Protein AF-A0ABD0PA30-F1 (afdb_monomer_lite)

Sequence (113 aa):
MGGSISEELRRATDLSLRTTKQASCSIARSMAAMVAAERHLWLNLTGIKDMDKIFLLDAPVSSSGLFANSVNSVVTRIREAKRHAEAFDQFLPHRAQASGLSATQPRPSQVPL

Organism: Cirrhinus mrigala (NCBI:txid683832)

Radius of gyration: 34.43 Å; chains: 1; bounding box: 88×51×93 Å

Foldseek 3Di:
DDDPPVVVVVVVVVVVVVVVVVVVVVVVVVVVVVLLVVLVVVVVPDPADVVLSVQQSPADQDPVDSRPCSVVVSVVVVVVVVVVVVVVVVVDDPPPPPPDDPPPDDDDDDDDD

Secondary structure (DSSP, 8-state):
-PPPHHHHHHHHHHHHHHHHHHHHHHHHHHHHHHHHHHHHHHHHTS---HHHHHHHHHSPPBTTBTTTTHHHHHHHHHHHHHHHHHHHHHHS------S--------------

pLDDT: mean 84.71, std 17.33, range [43.25, 98.56]

Structure (mmCIF, N/CA/C/O backbone):
data_AF-A0ABD0PA30-F1
#
_entry.id   AF-A0ABD0PA30-F1
#
loop_
_atom_site.group_PDB
_atom_site.id
_atom_site.type_symbol
_atom_site.label_atom_id
_atom_site.label_alt_id
_atom_site.label_comp_id
_atom_site.label_asym_id
_atom_site.label_entity_id
_atom_site.label_seq_id
_atom_site.pdbx_PDB_ins_code
_atom_site.Cartn_x
_atom_site.Cartn_y
_atom_site.Cartn_z
_atom_site.occupancy
_atom_site.B_iso_or_equiv
_atom_site.auth_seq_id
_atom_site.auth_comp_id
_atom_site.auth_asym_id
_atom_site.auth_atom_id
_atom_site.pdbx_PDB_model_num
ATOM 1 N N . MET A 1 1 ? 33.728 5.918 -37.641 1.00 50.00 1 MET A N 1
ATOM 2 C CA . MET A 1 1 ? 33.921 4.670 -36.872 1.00 50.00 1 MET A CA 1
ATOM 3 C C . MET A 1 1 ? 32.534 4.065 -36.653 1.00 50.00 1 MET A C 1
ATOM 5 O O . MET A 1 1 ? 31.895 4.348 -35.652 1.00 50.00 1 MET A O 1
ATOM 9 N N . GLY A 1 2 ? 31.991 3.393 -37.675 1.00 64.25 2 GLY A N 1
ATOM 10 C CA . GLY A 1 2 ? 30.639 2.824 -37.639 1.00 64.25 2 GLY A CA 1
ATOM 11 C C . GLY A 1 2 ? 30.690 1.438 -37.012 1.00 64.25 2 GLY A C 1
ATOM 12 O O . GLY A 1 2 ? 31.426 0.585 -37.501 1.00 64.25 2 GLY A O 1
ATOM 13 N N . GLY A 1 3 ? 29.978 1.224 -35.905 1.00 74.00 3 GLY A N 1
ATOM 14 C CA . GLY A 1 3 ? 29.790 -0.128 -35.382 1.00 74.00 3 GLY A CA 1
ATOM 15 C C . GLY A 1 3 ? 28.973 -0.953 -36.376 1.00 74.00 3 GLY A C 1
ATOM 16 O O . GLY A 1 3 ? 28.097 -0.405 -37.038 1.00 74.00 3 GLY A O 1
ATOM 17 N N . SER A 1 4 ? 29.253 -2.253 -36.487 1.00 87.00 4 SER A N 1
ATOM 18 C CA . SER A 1 4 ? 28.454 -3.159 -37.318 1.00 87.00 4 SER A CA 1
ATOM 19 C C . SER A 1 4 ? 26.966 -3.025 -36.977 1.00 87.00 4 SER A C 1
ATOM 21 O O . SER A 1 4 ? 26.614 -2.872 -35.807 1.00 87.00 4 SER A O 1
ATOM 23 N N . ILE A 1 5 ? 26.091 -3.116 -37.981 1.00 92.44 5 ILE A N 1
ATOM 24 C CA . ILE A 1 5 ? 24.628 -2.957 -37.846 1.00 92.44 5 ILE A CA 1
ATOM 25 C C . ILE A 1 5 ? 24.053 -3.834 -36.712 1.00 92.44 5 ILE A C 1
ATOM 27 O O . ILE A 1 5 ? 23.147 -3.417 -35.995 1.00 92.44 5 ILE A O 1
ATOM 31 N N . SER A 1 6 ? 24.630 -5.017 -36.472 1.00 90.81 6 SER A N 1
ATOM 32 C CA . SER A 1 6 ? 24.275 -5.903 -35.352 1.00 90.81 6 SER A CA 1
ATOM 33 C C . SER A 1 6 ? 24.483 -5.271 -33.968 1.00 90.81 6 SER A C 1
ATOM 35 O O . SER A 1 6 ? 23.643 -5.420 -33.081 1.00 90.81 6 SER A O 1
ATOM 37 N N . GLU A 1 7 ? 25.583 -4.545 -33.776 1.00 95.56 7 GLU A N 1
ATOM 38 C CA . GLU A 1 7 ? 25.920 -3.889 -32.511 1.00 95.56 7 GLU A CA 1
ATOM 39 C C . GLU A 1 7 ? 25.015 -2.690 -32.238 1.00 95.56 7 GLU A C 1
ATOM 41 O O . GLU A 1 7 ? 24.641 -2.424 -31.096 1.00 95.56 7 GLU A O 1
ATOM 46 N N . GLU A 1 8 ? 24.635 -1.964 -33.286 1.00 94.50 8 GLU A N 1
ATOM 47 C CA . GLU A 1 8 ? 23.688 -0.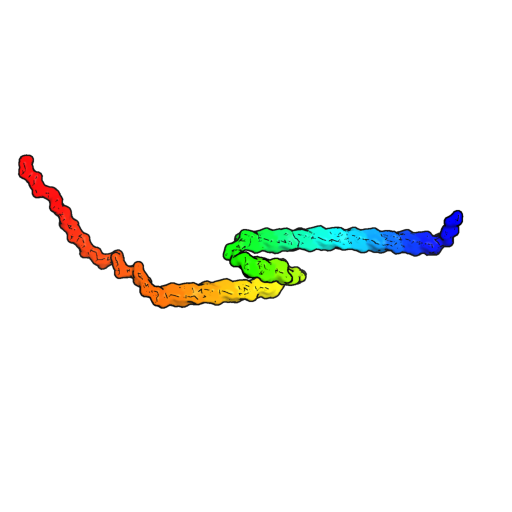860 -33.174 1.00 94.50 8 GLU A CA 1
ATOM 48 C C . GLU A 1 8 ? 22.282 -1.353 -32.817 1.00 94.50 8 GLU A C 1
ATOM 50 O O . GLU A 1 8 ? 21.676 -0.816 -31.889 1.00 94.50 8 GLU A O 1
ATOM 55 N N . LEU A 1 9 ? 21.813 -2.438 -33.443 1.00 96.44 9 LEU A N 1
ATOM 56 C CA . LEU A 1 9 ? 20.538 -3.077 -33.097 1.00 96.44 9 LEU A CA 1
ATOM 57 C C . LEU A 1 9 ? 20.509 -3.571 -31.645 1.00 96.44 9 LEU A C 1
ATOM 59 O O . LEU A 1 9 ? 19.528 -3.346 -30.926 1.00 96.44 9 LEU A O 1
ATOM 63 N N . ARG A 1 10 ? 21.593 -4.205 -31.181 1.00 96.31 10 ARG A N 1
ATOM 64 C CA . ARG A 1 10 ? 21.722 -4.646 -29.786 1.00 96.31 10 ARG A CA 1
ATOM 65 C C . ARG A 1 10 ? 21.671 -3.459 -28.821 1.00 96.31 10 ARG A C 1
ATOM 67 O O . ARG A 1 10 ? 20.951 -3.524 -27.825 1.00 96.31 10 ARG A O 1
ATOM 74 N N . ARG A 1 11 ? 22.394 -2.373 -29.121 1.00 96.81 11 ARG A N 1
ATOM 75 C CA . ARG A 1 11 ? 22.378 -1.142 -28.311 1.00 96.81 11 ARG A CA 1
ATOM 76 C C . ARG A 1 11 ? 20.994 -0.498 -28.269 1.00 96.81 11 ARG A C 1
ATOM 78 O O . ARG A 1 11 ? 20.528 -0.154 -27.186 1.00 96.81 11 ARG A O 1
ATOM 85 N N . ALA A 1 12 ? 20.328 -0.369 -29.415 1.00 96.81 12 ALA A N 1
ATOM 86 C CA . ALA A 1 12 ? 18.982 0.194 -29.497 1.00 96.81 12 ALA A CA 1
ATOM 87 C C . ALA A 1 12 ? 17.969 -0.637 -28.689 1.00 96.81 12 ALA A C 1
ATOM 89 O O . ALA A 1 12 ? 17.149 -0.080 -27.958 1.00 96.81 12 ALA A O 1
ATOM 90 N N . THR A 1 13 ? 18.071 -1.967 -28.755 1.00 97.69 13 THR A N 1
ATOM 91 C CA . THR A 1 13 ? 17.210 -2.882 -27.990 1.00 97.69 13 THR A CA 1
ATOM 92 C C . THR A 1 13 ? 17.453 -2.768 -26.485 1.00 97.69 13 THR A C 1
ATOM 94 O O . THR A 1 13 ? 16.495 -2.610 -25.731 1.00 97.69 13 THR A O 1
ATOM 97 N N . ASP A 1 14 ? 18.712 -2.792 -26.028 1.00 97.94 14 ASP A N 1
ATOM 98 C CA . ASP A 1 14 ? 19.048 -2.606 -24.604 1.00 97.94 14 ASP A CA 1
ATOM 99 C C . ASP A 1 14 ? 18.540 -1.252 -24.086 1.00 97.94 14 ASP A C 1
ATOM 101 O O . ASP A 1 14 ? 17.936 -1.180 -23.012 1.00 97.94 14 ASP A O 1
ATOM 105 N N . LEU A 1 15 ? 18.694 -0.187 -24.880 1.00 98.00 15 LEU A N 1
ATOM 106 C CA . LEU A 1 15 ? 18.171 1.133 -24.538 1.00 98.00 15 LEU A CA 1
ATOM 107 C C . LEU A 1 15 ? 16.639 1.128 -24.415 1.00 98.00 15 LEU A C 1
ATOM 109 O O . LEU A 1 15 ? 16.101 1.660 -23.439 1.00 98.00 15 LEU A O 1
ATOM 113 N N . SER A 1 16 ? 15.933 0.505 -25.362 1.00 98.38 16 SER A N 1
ATOM 114 C CA . SER A 1 16 ? 14.472 0.379 -25.322 1.00 98.38 16 SER A CA 1
ATOM 115 C C . SER A 1 16 ? 14.007 -0.408 -24.092 1.00 98.38 16 SER A C 1
ATOM 117 O O . SER A 1 16 ? 13.132 0.056 -23.359 1.00 98.38 16 SER A O 1
ATOM 119 N N . LEU A 1 17 ? 14.651 -1.538 -23.783 1.00 98.50 17 LEU A N 1
ATOM 120 C CA . LEU A 1 17 ? 14.328 -2.355 -22.610 1.00 98.50 17 LEU A CA 1
ATOM 121 C C . LEU A 1 17 ? 14.535 -1.589 -21.300 1.00 98.50 17 LEU A C 1
ATOM 123 O O . LEU A 1 17 ? 13.672 -1.624 -20.419 1.00 98.50 17 LEU A O 1
ATOM 127 N N . ARG A 1 18 ? 15.647 -0.857 -21.166 1.00 98.25 18 ARG A N 1
ATOM 128 C CA . ARG A 1 18 ? 15.910 -0.021 -19.981 1.00 98.25 18 ARG A CA 1
ATOM 129 C C . ARG A 1 18 ? 14.892 1.099 -19.837 1.00 98.25 18 ARG A C 1
ATOM 131 O O . ARG A 1 18 ? 14.429 1.357 -18.726 1.00 98.25 18 ARG A O 1
ATOM 138 N N . THR A 1 19 ? 14.530 1.732 -20.948 1.00 98.50 19 THR A N 1
ATOM 139 C CA . THR A 1 19 ? 13.535 2.809 -20.965 1.00 98.50 19 THR A CA 1
ATOM 140 C C . THR A 1 19 ? 12.172 2.280 -20.525 1.00 98.50 19 THR A C 1
ATOM 142 O O . THR A 1 19 ? 11.565 2.840 -19.612 1.00 98.50 19 THR A O 1
ATOM 145 N N . THR A 1 20 ? 11.736 1.145 -21.074 1.00 98.44 20 THR A N 1
ATOM 146 C CA . THR A 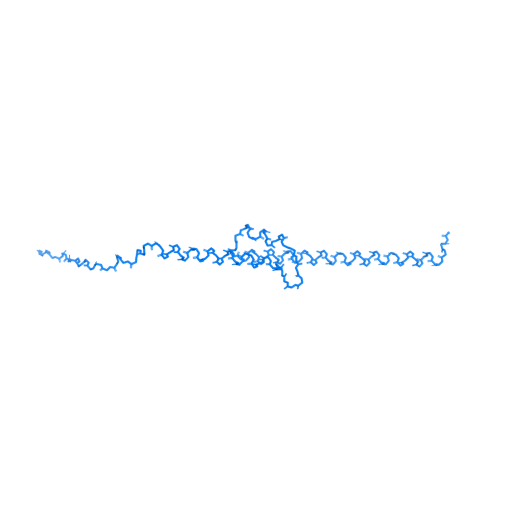1 20 ? 10.472 0.497 -20.694 1.00 98.44 20 THR A CA 1
ATOM 147 C C . THR A 1 20 ? 10.477 0.052 -19.235 1.00 98.44 20 THR A C 1
ATOM 149 O O . THR A 1 20 ? 9.512 0.313 -18.522 1.00 98.44 20 THR A O 1
ATOM 152 N N . LYS A 1 21 ? 11.573 -0.545 -18.746 1.00 98.50 21 LYS A N 1
ATOM 153 C CA . LYS A 1 21 ? 11.721 -0.902 -17.325 1.00 98.50 21 LYS A CA 1
ATOM 154 C C . LYS A 1 21 ? 11.591 0.326 -16.422 1.00 98.50 21 LYS A C 1
ATOM 156 O O . LYS A 1 21 ? 10.935 0.270 -15.385 1.00 98.50 21 LYS A O 1
ATOM 161 N N . GLN A 1 22 ? 12.213 1.442 -16.796 1.00 98.56 22 GLN A N 1
ATOM 162 C CA . GLN A 1 22 ? 12.130 2.663 -16.001 1.00 98.56 22 GLN A CA 1
ATOM 163 C C . GLN A 1 22 ? 10.708 3.240 -16.003 1.00 98.56 22 GLN A C 1
ATOM 165 O O . GLN A 1 22 ? 10.238 3.679 -14.952 1.00 98.56 22 GLN A O 1
ATOM 170 N N . ALA A 1 23 ? 10.008 3.183 -17.141 1.00 98.31 23 ALA A N 1
ATOM 171 C CA . ALA A 1 23 ? 8.606 3.578 -17.248 1.00 98.31 23 ALA A CA 1
ATOM 172 C C . ALA A 1 23 ? 7.680 2.667 -16.420 1.00 98.31 23 ALA A C 1
ATOM 174 O O . ALA A 1 23 ? 6.821 3.153 -15.690 1.00 98.31 23 ALA A O 1
ATOM 175 N N . SER A 1 24 ? 7.880 1.345 -16.442 1.00 98.44 24 SER A N 1
ATOM 176 C CA . SER A 1 24 ? 7.089 0.437 -15.603 1.00 98.44 24 SER A CA 1
ATOM 177 C C . SER A 1 24 ? 7.353 0.676 -14.115 1.00 98.44 24 SER A C 1
ATOM 179 O O . SER A 1 24 ? 6.426 0.677 -13.309 1.00 98.44 24 SER A O 1
ATOM 181 N N . CYS A 1 25 ? 8.609 0.931 -13.734 1.00 97.94 25 CYS A N 1
ATOM 182 C CA . CYS A 1 25 ? 8.956 1.257 -12.355 1.00 97.94 25 CYS A CA 1
ATOM 183 C C . CYS A 1 25 ? 8.385 2.610 -11.908 1.00 97.94 25 CYS A C 1
ATOM 185 O O . CYS A 1 25 ? 7.995 2.731 -10.748 1.00 97.94 25 CYS A O 1
ATOM 187 N N . SER A 1 26 ? 8.328 3.627 -12.776 1.00 98.31 26 SER A N 1
ATOM 188 C CA . SER A 1 26 ? 7.705 4.908 -12.418 1.00 98.31 26 SER A CA 1
ATOM 189 C C . SER A 1 26 ? 6.205 4.750 -12.188 1.00 98.31 26 SER A C 1
ATOM 191 O O . SER A 1 26 ? 5.716 5.206 -11.157 1.00 98.31 26 SER A O 1
ATOM 193 N N . ILE A 1 27 ? 5.511 4.016 -13.063 1.00 98.19 27 ILE A N 1
ATOM 194 C CA . ILE A 1 27 ? 4.088 3.689 -12.900 1.00 98.19 27 ILE A CA 1
ATOM 195 C C . ILE A 1 27 ? 3.859 2.924 -11.593 1.00 98.19 27 ILE A C 1
ATOM 197 O O . ILE A 1 27 ? 3.012 3.316 -10.792 1.00 98.19 27 ILE A O 1
ATOM 201 N N . ALA A 1 28 ? 4.653 1.882 -11.330 1.00 96.56 28 ALA A N 1
ATOM 202 C CA . ALA A 1 28 ? 4.534 1.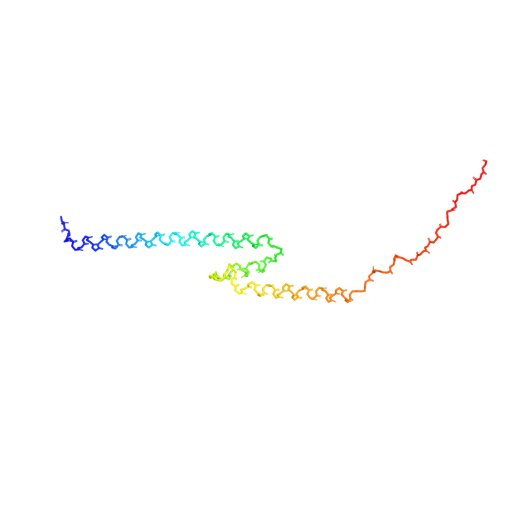093 -10.106 1.00 96.56 28 ALA A CA 1
ATOM 203 C C . ALA A 1 28 ? 4.737 1.944 -8.841 1.00 96.56 28 ALA A C 1
ATOM 205 O O . ALA A 1 28 ? 3.993 1.792 -7.874 1.00 96.56 28 ALA A O 1
ATOM 206 N N . ARG A 1 29 ? 5.695 2.884 -8.848 1.00 97.00 29 ARG A N 1
ATOM 207 C CA . ARG A 1 29 ? 5.895 3.827 -7.734 1.00 97.00 29 ARG A CA 1
ATOM 208 C C . ARG A 1 29 ? 4.700 4.762 -7.548 1.00 97.00 29 ARG A C 1
ATOM 210 O O . ARG A 1 29 ? 4.285 4.976 -6.413 1.00 97.00 29 ARG A O 1
ATOM 217 N N . SER A 1 30 ? 4.129 5.285 -8.632 1.00 98.12 30 SER A N 1
ATOM 218 C CA . SER A 1 30 ? 2.925 6.125 -8.567 1.00 98.12 30 SER A CA 1
ATOM 219 C C . SER A 1 30 ? 1.725 5.361 -8.004 1.00 98.12 30 SER A C 1
ATOM 221 O O . SER A 1 30 ? 1.018 5.883 -7.144 1.00 98.12 30 SER A O 1
ATOM 223 N N . MET A 1 31 ? 1.526 4.109 -8.421 1.00 96.81 31 MET A N 1
ATOM 224 C CA . MET A 1 31 ? 0.473 3.248 -7.872 1.00 96.81 31 MET A CA 1
ATOM 225 C C . MET A 1 31 ? 0.704 2.949 -6.388 1.00 96.81 31 MET A C 1
ATOM 227 O O . MET A 1 31 ? -0.223 3.066 -5.592 1.00 96.81 31 MET A O 1
ATOM 231 N N . ALA A 1 32 ? 1.937 2.623 -5.994 1.00 93.56 32 ALA A N 1
ATOM 232 C CA . ALA A 1 32 ? 2.278 2.384 -4.593 1.00 93.56 32 ALA A CA 1
ATOM 233 C C . ALA A 1 32 ? 1.998 3.619 -3.716 1.00 93.56 32 ALA A C 1
ATOM 235 O O . ALA A 1 32 ? 1.434 3.484 -2.632 1.00 93.56 32 ALA A O 1
ATOM 236 N N . ALA A 1 33 ? 2.322 4.822 -4.204 1.00 95.62 33 ALA A N 1
ATOM 237 C CA . ALA A 1 33 ? 2.014 6.071 -3.509 1.00 95.62 33 ALA A CA 1
ATOM 238 C C . ALA A 1 33 ? 0.499 6.309 -3.375 1.00 95.62 33 ALA A C 1
ATOM 240 O O . ALA A 1 33 ? 0.036 6.715 -2.311 1.00 95.62 33 ALA A O 1
ATOM 241 N N . MET A 1 34 ? -0.279 6.013 -4.422 1.00 96.38 34 MET A N 1
ATOM 242 C CA . MET A 1 34 ? -1.742 6.113 -4.388 1.00 96.38 34 MET A CA 1
ATOM 243 C C . MET A 1 34 ? -2.354 5.151 -3.362 1.00 96.38 34 MET A C 1
ATOM 245 O O . MET A 1 34 ? -3.160 5.574 -2.538 1.00 96.38 34 MET A O 1
ATOM 249 N N . VAL A 1 35 ? -1.919 3.887 -3.353 1.00 94.50 35 VAL A N 1
ATOM 250 C CA . VAL A 1 35 ? -2.386 2.878 -2.387 1.00 94.50 35 VAL A CA 1
ATOM 251 C C . VAL A 1 35 ? -2.010 3.264 -0.955 1.00 94.50 35 VAL A C 1
ATOM 253 O O . VAL A 1 35 ? -2.812 3.091 -0.038 1.00 94.50 35 VAL A O 1
ATOM 256 N N . ALA A 1 36 ? -0.811 3.814 -0.742 1.00 93.81 36 ALA A N 1
ATOM 257 C CA . ALA A 1 36 ? -0.414 4.327 0.565 1.00 93.81 36 ALA A CA 1
ATOM 258 C C . ALA A 1 36 ? -1.338 5.471 1.015 1.00 93.81 36 ALA A C 1
ATOM 260 O O . ALA A 1 36 ? -1.872 5.423 2.123 1.00 93.81 36 ALA A O 1
ATOM 261 N N . ALA A 1 37 ? -1.587 6.459 0.148 1.00 95.69 37 ALA A N 1
ATOM 262 C CA . ALA A 1 37 ? -2.486 7.573 0.446 1.00 95.69 37 ALA A CA 1
ATOM 263 C C . ALA A 1 37 ? -3.914 7.098 0.763 1.00 95.69 37 ALA A C 1
ATOM 265 O O . ALA A 1 37 ? -4.512 7.558 1.736 1.00 95.69 37 ALA A O 1
ATOM 266 N N . GLU A 1 38 ? -4.435 6.137 -0.000 1.00 94.56 38 GLU A N 1
ATOM 267 C CA . GLU A 1 38 ? -5.745 5.532 0.244 1.00 94.56 38 GLU A CA 1
ATOM 268 C C . GLU A 1 38 ? -5.800 4.825 1.607 1.00 94.56 38 GLU A C 1
ATOM 270 O O . GLU A 1 38 ? -6.732 5.052 2.382 1.00 94.56 38 GLU A O 1
ATOM 275 N N . ARG A 1 39 ? -4.780 4.026 1.950 1.00 95.50 39 ARG A N 1
ATOM 276 C CA . ARG A 1 39 ? -4.680 3.362 3.263 1.00 95.50 39 ARG A CA 1
ATOM 277 C C . ARG A 1 39 ? -4.674 4.371 4.409 1.00 95.50 39 ARG A C 1
ATOM 279 O O . ARG A 1 39 ? -5.401 4.187 5.385 1.00 95.50 39 ARG A O 1
ATOM 286 N N . HIS A 1 40 ? -3.899 5.447 4.285 1.00 94.94 40 HIS A N 1
ATOM 287 C CA . HIS A 1 40 ? -3.877 6.519 5.280 1.00 94.94 40 HIS A CA 1
ATOM 288 C C . HIS A 1 40 ? -5.237 7.214 5.408 1.00 94.94 40 HIS A C 1
ATOM 290 O O . HIS A 1 40 ? -5.710 7.421 6.526 1.00 94.94 40 HIS A O 1
ATOM 296 N N . LEU A 1 41 ? -5.887 7.542 4.288 1.00 95.12 41 LEU A N 1
ATOM 297 C CA . LEU A 1 41 ? -7.193 8.199 4.288 1.00 95.12 41 LEU A CA 1
ATOM 298 C C . LEU A 1 41 ? -8.259 7.334 4.965 1.00 95.12 41 LEU A C 1
ATOM 300 O O . LEU A 1 41 ? -8.948 7.817 5.863 1.00 95.12 41 LEU A O 1
ATOM 304 N N . TRP A 1 42 ? -8.355 6.057 4.589 1.00 94.88 42 TRP A N 1
ATOM 305 C CA . TRP A 1 42 ? -9.296 5.121 5.204 1.00 94.88 42 TRP A CA 1
ATOM 306 C C . TRP A 1 42 ? -9.126 5.066 6.721 1.00 94.88 42 TRP A C 1
ATOM 308 O O . TRP A 1 42 ? -10.108 5.197 7.447 1.00 94.88 42 TRP A O 1
ATOM 318 N N . LEU A 1 43 ? -7.890 4.937 7.212 1.00 94.81 43 LEU A N 1
ATOM 319 C CA . LEU A 1 43 ? -7.618 4.872 8.649 1.00 94.81 43 LEU A CA 1
ATOM 320 C C . LEU A 1 43 ? -7.889 6.194 9.373 1.00 94.81 43 LEU A C 1
ATOM 322 O O . LEU A 1 43 ? -8.374 6.163 10.503 1.00 94.81 43 LEU A O 1
ATOM 326 N N . ASN A 1 44 ? -7.632 7.340 8.743 1.00 94.38 44 ASN A N 1
ATOM 327 C CA . ASN A 1 44 ? -7.920 8.654 9.327 1.00 94.38 44 ASN A CA 1
ATOM 328 C C . ASN A 1 44 ? -9.420 8.903 9.513 1.00 94.38 44 ASN A C 1
ATOM 330 O O . ASN A 1 44 ? -9.813 9.574 10.464 1.00 94.38 44 ASN A O 1
ATOM 334 N N . LEU A 1 45 ? -10.247 8.348 8.626 1.00 93.38 45 LEU A N 1
ATOM 335 C CA . LEU A 1 45 ? -11.706 8.420 8.727 1.00 93.38 45 LEU A CA 1
ATOM 336 C C . LEU A 1 45 ? -12.284 7.402 9.719 1.00 93.38 45 LEU A C 1
ATOM 338 O O . LEU A 1 45 ? -13.466 7.465 10.054 1.00 93.38 45 LEU A O 1
ATOM 342 N N . THR A 1 46 ? -11.466 6.470 10.211 1.00 89.75 46 THR A N 1
ATOM 343 C CA . THR A 1 46 ? -11.880 5.534 11.256 1.00 89.75 46 THR A CA 1
ATOM 344 C C . THR A 1 46 ? -11.597 6.090 12.652 1.00 89.75 46 THR A C 1
ATOM 346 O O . THR A 1 46 ? -10.572 6.721 12.898 1.00 89.75 46 THR A O 1
ATOM 349 N N . GLY A 1 47 ? -12.457 5.762 13.617 1.00 91.06 47 GLY A N 1
ATOM 350 C CA . GLY A 1 47 ? -12.208 6.005 15.045 1.00 91.06 47 GLY A CA 1
ATOM 351 C C . GLY A 1 47 ? -11.232 5.008 15.690 1.00 91.06 47 GLY A C 1
ATOM 352 O O . GLY A 1 47 ? -11.342 4.735 16.884 1.00 91.06 47 GLY A O 1
ATOM 353 N N . ILE A 1 48 ? -10.336 4.391 14.911 1.00 93.06 48 ILE A N 1
ATOM 354 C CA . ILE A 1 48 ? -9.383 3.383 15.396 1.00 93.06 48 ILE A CA 1
ATOM 355 C C . ILE A 1 48 ? -8.246 4.069 16.173 1.00 93.06 48 ILE A C 1
ATOM 357 O O . ILE A 1 48 ? -7.871 5.206 15.885 1.00 93.06 48 ILE A O 1
ATOM 361 N N . LYS A 1 49 ? -7.680 3.377 17.169 1.00 93.50 49 LYS A N 1
ATOM 362 C CA . LYS A 1 49 ? -6.540 3.869 17.958 1.00 93.50 49 LYS A CA 1
ATOM 363 C C . LYS A 1 49 ? -5.273 3.952 17.106 1.00 93.50 49 LYS A C 1
ATOM 365 O O . LYS A 1 49 ? -5.030 3.086 16.271 1.00 93.50 49 LYS A O 1
ATOM 370 N N . ASP A 1 50 ? -4.411 4.929 17.372 1.00 94.38 50 ASP A N 1
ATOM 371 C CA . ASP A 1 50 ? -3.224 5.169 16.538 1.00 94.38 50 ASP A CA 1
ATOM 372 C C . ASP A 1 50 ? -2.245 3.987 16.501 1.00 94.38 50 ASP A C 1
ATOM 374 O O . ASP A 1 50 ? -1.699 3.682 15.445 1.00 94.38 50 ASP A O 1
ATOM 378 N N . MET A 1 51 ? -2.102 3.242 17.602 1.00 93.25 51 MET A N 1
ATOM 379 C CA . MET A 1 51 ? -1.295 2.012 17.623 1.00 93.25 51 MET A CA 1
ATOM 380 C C . MET A 1 51 ? -1.809 0.955 16.635 1.00 93.25 51 MET A C 1
ATOM 382 O O . MET A 1 51 ? -1.026 0.307 15.944 1.00 93.25 51 MET A O 1
ATOM 386 N N . ASP A 1 52 ? -3.132 0.802 16.533 1.00 94.56 52 ASP A N 1
ATOM 387 C CA . ASP A 1 52 ? -3.748 -0.118 15.579 1.00 94.56 52 ASP A CA 1
ATOM 388 C C . ASP A 1 52 ? -3.626 0.414 14.142 1.00 94.56 52 ASP A C 1
ATOM 390 O O . ASP A 1 52 ? -3.439 -0.376 13.218 1.00 94.56 52 ASP A O 1
ATOM 394 N N . LYS A 1 53 ? -3.667 1.740 13.938 1.00 95.00 53 LYS A N 1
ATOM 395 C CA . LYS A 1 53 ? -3.421 2.349 12.620 1.00 95.00 53 LYS A CA 1
ATOM 396 C C . LYS A 1 53 ? -2.003 2.067 12.128 1.00 95.00 53 LYS A C 1
ATOM 398 O O . LYS A 1 53 ? -1.852 1.639 10.989 1.00 95.00 53 LYS A O 1
ATOM 403 N N . ILE A 1 54 ? -0.987 2.265 12.971 1.00 94.50 54 ILE A N 1
ATOM 404 C CA . ILE A 1 54 ? 0.419 1.991 12.626 1.00 94.50 54 ILE A CA 1
ATOM 405 C C . ILE A 1 54 ? 0.583 0.516 12.248 1.00 94.50 54 ILE A C 1
ATOM 407 O O . ILE A 1 54 ? 1.069 0.209 11.164 1.00 94.50 54 ILE A O 1
ATOM 411 N N . PHE A 1 55 ? 0.051 -0.394 13.070 1.00 94.56 55 PHE A N 1
ATOM 412 C CA . PHE A 1 55 ? 0.067 -1.829 12.775 1.00 94.56 55 PHE A CA 1
ATOM 413 C C . PHE A 1 55 ? -0.573 -2.169 11.417 1.00 94.56 55 PHE A C 1
ATOM 415 O O . PHE A 1 55 ? -0.066 -3.010 10.673 1.00 94.56 55 PHE A O 1
ATOM 422 N N . LEU A 1 56 ? -1.692 -1.523 11.078 1.00 94.62 56 LEU A N 1
ATOM 423 C CA . LEU A 1 56 ? -2.351 -1.731 9.790 1.00 94.62 56 LEU A CA 1
ATOM 424 C C . LEU A 1 56 ? -1.558 -1.141 8.627 1.00 94.62 56 LEU A C 1
ATOM 426 O O . LEU A 1 56 ? -1.570 -1.754 7.562 1.00 94.62 56 LEU A O 1
ATOM 430 N N . LEU A 1 57 ? -0.879 -0.006 8.817 1.00 94.50 57 LEU A N 1
ATOM 431 C CA . LEU A 1 57 ? -0.037 0.649 7.811 1.00 94.50 57 LEU A CA 1
ATOM 432 C C . LEU A 1 57 ? 1.239 -0.139 7.496 1.00 94.50 57 LEU A C 1
ATOM 434 O O . LEU A 1 57 ? 1.624 -0.185 6.326 1.00 94.50 57 LEU A O 1
ATOM 438 N N . ASP A 1 58 ? 1.809 -0.818 8.487 1.00 92.88 58 A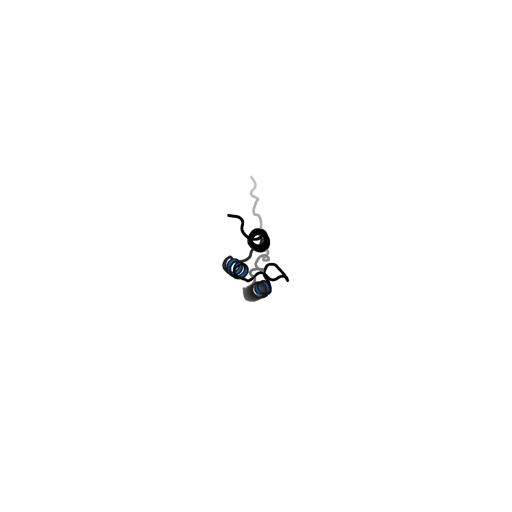SP A N 1
ATOM 439 C CA . ASP A 1 58 ? 2.993 -1.671 8.324 1.00 92.88 58 ASP A CA 1
ATOM 440 C C . ASP A 1 58 ? 2.675 -3.022 7.661 1.00 92.88 58 ASP A C 1
ATOM 442 O O . ASP A 1 58 ? 3.568 -3.725 7.185 1.00 92.88 58 ASP A O 1
ATOM 446 N N . ALA A 1 59 ? 1.395 -3.405 7.602 1.00 92.50 59 ALA A N 1
ATOM 447 C CA . ALA A 1 59 ? 0.984 -4.637 6.945 1.00 92.50 59 ALA A CA 1
ATOM 448 C C . ALA A 1 59 ? 1.229 -4.581 5.422 1.00 92.50 59 ALA A C 1
ATOM 450 O O . ALA A 1 59 ? 0.910 -3.571 4.785 1.00 92.50 59 ALA A O 1
ATOM 451 N N . PRO A 1 60 ? 1.711 -5.676 4.803 1.00 89.44 60 PRO A N 1
ATOM 452 C CA . PRO A 1 60 ? 1.901 -5.729 3.360 1.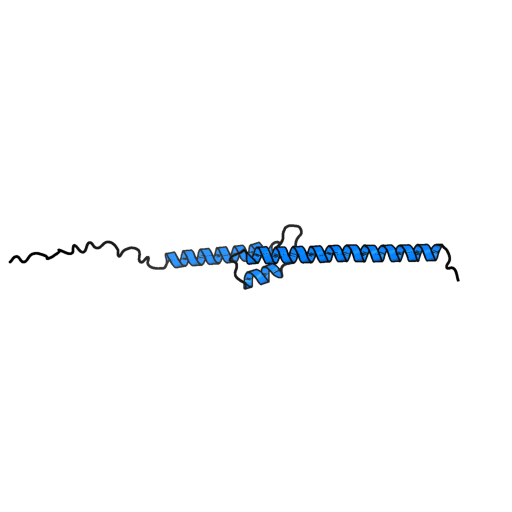00 89.44 60 PRO A CA 1
ATOM 453 C C . PRO A 1 60 ? 0.568 -5.583 2.615 1.00 89.44 60 PRO A C 1
ATOM 455 O O . PRO A 1 60 ? -0.476 -6.069 3.058 1.00 89.44 60 PRO A O 1
ATOM 458 N N . VAL A 1 61 ? 0.617 -4.940 1.448 1.00 87.75 61 VAL A N 1
ATOM 459 C CA . VAL A 1 61 ? -0.536 -4.830 0.549 1.00 87.75 61 VAL A CA 1
ATOM 460 C C . VAL A 1 61 ? -0.778 -6.184 -0.118 1.00 87.75 61 VAL A C 1
ATOM 462 O O . VAL A 1 61 ? 0.141 -6.778 -0.682 1.00 87.75 61 VAL A O 1
ATOM 465 N N . SER A 1 62 ? -2.020 -6.662 -0.069 1.00 87.25 62 SER A N 1
ATOM 466 C CA . SER A 1 62 ? -2.466 -7.872 -0.764 1.00 87.25 62 SER A CA 1
ATOM 467 C C . SER A 1 62 ? -3.360 -7.498 -1.943 1.00 87.25 62 SER A C 1
ATOM 469 O O . SER A 1 62 ? -4.119 -6.533 -1.869 1.00 87.25 62 SER A O 1
ATOM 471 N N . SER A 1 63 ? -3.350 -8.303 -3.007 1.00 83.06 63 SER A N 1
ATOM 472 C CA . SER A 1 63 ? -4.317 -8.167 -4.107 1.00 83.06 63 SER A CA 1
ATOM 473 C C . SER A 1 63 ? -5.764 -8.404 -3.658 1.00 83.06 63 SER A C 1
ATOM 475 O O . SER A 1 63 ? -6.693 -7.955 -4.322 1.00 83.06 63 SER A O 1
ATOM 477 N N . SER A 1 64 ? -5.964 -9.080 -2.522 1.00 83.94 64 SER A N 1
ATOM 478 C CA . SER A 1 64 ? -7.283 -9.349 -1.942 1.00 83.94 64 SER A CA 1
ATOM 479 C C . SER A 1 64 ? -7.889 -8.159 -1.191 1.00 83.94 64 SER A C 1
ATOM 481 O O . SER A 1 64 ? -9.066 -8.209 -0.841 1.00 83.94 64 SER A O 1
ATOM 483 N N . GLY A 1 65 ? -7.109 -7.114 -0.892 1.00 85.94 65 GLY A N 1
ATOM 484 C CA . GLY A 1 65 ? -7.608 -5.933 -0.190 1.00 85.94 65 GLY A CA 1
ATOM 485 C C . GLY A 1 65 ? -6.517 -5.085 0.458 1.00 85.94 65 GLY A C 1
ATOM 486 O O . GLY A 1 65 ? -5.409 -5.556 0.723 1.00 85.94 65 GLY A O 1
ATOM 487 N N . LEU A 1 66 ? -6.872 -3.833 0.771 1.00 88.31 66 LEU A N 1
ATOM 488 C CA . LEU A 1 66 ? -5.931 -2.802 1.216 1.00 88.31 66 LEU A CA 1
ATOM 489 C C . LEU A 1 66 ? -5.102 -3.226 2.425 1.00 88.31 66 LEU A C 1
ATOM 491 O O . LEU A 1 66 ? -3.900 -3.021 2.388 1.00 88.31 66 LEU A O 1
ATOM 495 N N . PHE A 1 67 ? -5.709 -3.825 3.456 1.00 91.19 67 PHE A N 1
ATOM 496 C CA . PHE A 1 67 ? -5.064 -4.155 4.741 1.00 91.19 67 PHE A CA 1
ATOM 497 C C . PHE A 1 67 ? -4.790 -5.651 4.952 1.00 91.19 67 PHE A C 1
ATOM 499 O O . PHE A 1 67 ? -4.391 -6.053 6.048 1.00 91.19 67 PHE A O 1
ATOM 506 N N . ALA A 1 68 ? -5.009 -6.468 3.914 1.00 87.88 68 ALA A N 1
ATOM 507 C CA . ALA A 1 68 ? -4.879 -7.922 3.972 1.00 87.88 68 ALA A CA 1
ATOM 508 C C . ALA A 1 68 ? -5.595 -8.526 5.205 1.00 87.88 68 ALA A C 1
ATOM 510 O O . ALA A 1 68 ? -6.620 -8.021 5.661 1.00 87.88 68 ALA A O 1
ATOM 511 N N . ASN A 1 69 ? -5.052 -9.611 5.762 1.00 90.06 69 ASN A N 1
ATOM 512 C CA . ASN A 1 69 ? -5.620 -10.284 6.934 1.00 90.06 69 ASN A CA 1
ATOM 513 C C . ASN A 1 69 ? -5.357 -9.539 8.256 1.00 90.06 69 ASN A C 1
ATOM 515 O O . ASN A 1 69 ? -5.954 -9.888 9.273 1.00 90.06 69 ASN A O 1
ATOM 519 N N . SER A 1 70 ? -4.509 -8.503 8.265 1.00 91.38 70 SER A N 1
ATOM 520 C CA . SER A 1 70 ? -4.144 -7.753 9.477 1.00 91.38 70 SER A CA 1
ATOM 521 C C . SER A 1 70 ? -5.327 -7.002 10.090 1.00 91.38 70 SER A C 1
ATOM 523 O O . SER A 1 70 ? -5.388 -6.829 11.310 1.00 91.38 70 SER A O 1
ATOM 525 N N . VAL A 1 71 ? -6.311 -6.621 9.267 1.00 92.94 71 VAL A N 1
ATOM 526 C CA . VAL A 1 71 ? -7.564 -6.006 9.732 1.00 92.94 71 VAL A CA 1
ATOM 527 C C . VAL A 1 71 ? -8.336 -6.914 10.689 1.00 92.94 71 VAL A C 1
ATOM 529 O O . VAL A 1 71 ? -8.917 -6.427 11.658 1.00 92.94 71 VAL A O 1
ATOM 532 N N . ASN A 1 72 ? -8.279 -8.236 10.493 1.00 93.81 72 ASN A N 1
ATOM 533 C CA . ASN A 1 72 ? -8.998 -9.191 11.336 1.00 93.81 72 ASN A CA 1
ATOM 534 C C . ASN A 1 72 ? -8.484 -9.157 12.777 1.00 93.81 72 ASN A C 1
ATOM 536 O O . ASN A 1 72 ? -9.279 -9.208 13.710 1.00 93.81 72 ASN A O 1
ATOM 540 N N . SER A 1 73 ? -7.174 -8.992 12.972 1.00 93.50 73 SER A N 1
ATOM 541 C CA . SER A 1 73 ? -6.574 -8.880 14.304 1.00 93.50 73 SER A CA 1
ATOM 542 C C . SER A 1 73 ? -7.065 -7.639 15.053 1.00 93.50 73 SER A C 1
ATOM 544 O O . SER A 1 73 ? -7.393 -7.724 16.235 1.00 93.50 73 SER A O 1
ATOM 546 N N . VAL A 1 74 ? -7.168 -6.495 14.367 1.00 94.38 74 VAL A N 1
ATOM 547 C CA . VAL A 1 74 ? -7.702 -5.252 14.954 1.00 94.38 74 VAL A CA 1
ATOM 548 C C . VAL A 1 74 ? -9.190 -5.402 15.270 1.00 94.38 74 VAL A C 1
ATOM 550 O O . VAL A 1 74 ? -9.627 -5.057 16.366 1.00 94.38 74 VAL A O 1
ATOM 553 N N . VAL A 1 75 ? -9.971 -5.979 14.352 1.00 94.75 75 VAL A N 1
ATOM 554 C CA . VAL A 1 75 ? -11.405 -6.235 14.560 1.00 94.75 75 VAL A CA 1
ATOM 555 C C . VAL A 1 75 ? -11.639 -7.149 15.763 1.00 94.75 75 VAL A C 1
ATOM 557 O O . VAL A 1 75 ? -12.524 -6.871 16.573 1.00 94.75 75 VAL A O 1
ATOM 560 N N . THR A 1 76 ? -10.841 -8.206 15.921 1.00 96.31 76 THR A N 1
ATOM 561 C CA . THR A 1 76 ? -10.916 -9.105 17.081 1.00 96.31 76 THR A CA 1
ATOM 562 C C . THR A 1 76 ? -10.643 -8.355 18.382 1.00 96.31 76 THR A C 1
ATOM 564 O O . THR A 1 76 ? -11.470 -8.429 19.291 1.00 96.31 76 THR A O 1
ATOM 567 N N . ARG A 1 77 ? -9.578 -7.542 18.444 1.00 94.25 77 ARG A N 1
ATOM 568 C CA . ARG A 1 77 ? -9.273 -6.715 19.626 1.00 94.25 77 ARG A CA 1
ATOM 569 C C . ARG A 1 77 ? -10.392 -5.732 19.964 1.00 94.25 77 ARG A C 1
ATOM 571 O O . ARG A 1 77 ? -10.755 -5.593 21.128 1.00 94.25 77 ARG A O 1
ATOM 578 N N . ILE A 1 78 ? -10.969 -5.064 18.962 1.00 93.00 78 ILE A N 1
ATOM 579 C CA . ILE A 1 78 ? -12.088 -4.132 19.171 1.00 93.00 78 ILE A CA 1
ATOM 580 C C . ILE A 1 78 ? -13.312 -4.876 19.720 1.00 93.00 78 ILE A C 1
ATOM 582 O O . ILE A 1 78 ? -13.959 -4.396 20.651 1.00 93.00 78 ILE A O 1
ATOM 586 N N . ARG A 1 79 ? -13.623 -6.065 19.189 1.00 95.56 79 ARG A N 1
ATOM 587 C CA . ARG A 1 79 ? -14.732 -6.899 19.684 1.00 95.56 79 ARG A CA 1
ATOM 588 C C . ARG A 1 79 ? -14.496 -7.387 21.108 1.00 95.56 79 ARG A C 1
ATOM 590 O O . ARG A 1 79 ? -15.429 -7.403 21.903 1.00 95.56 79 ARG A O 1
ATOM 597 N N . GLU A 1 80 ? -13.278 -7.797 21.435 1.00 94.69 80 GLU A N 1
ATOM 598 C CA . GLU A 1 80 ? -12.890 -8.168 22.798 1.00 94.69 80 GLU A CA 1
ATOM 599 C C . GLU A 1 80 ? -13.043 -6.990 23.754 1.00 94.69 80 GLU A C 1
ATOM 601 O O . GLU A 1 80 ? -13.741 -7.116 24.756 1.00 94.69 80 GLU A O 1
ATOM 606 N N . ALA A 1 81 ? -12.494 -5.826 23.408 1.00 91.81 81 ALA A N 1
ATOM 607 C CA . ALA A 1 81 ? -12.617 -4.619 24.219 1.00 91.81 81 ALA A CA 1
ATOM 608 C C . ALA A 1 81 ? -14.085 -4.221 24.443 1.00 91.81 81 ALA A C 1
ATOM 610 O O . ALA A 1 81 ? -14.460 -3.870 25.560 1.00 91.81 81 ALA A O 1
ATOM 611 N N . LYS A 1 82 ? -14.927 -4.335 23.408 1.00 93.19 82 LYS A N 1
ATOM 612 C CA . LYS A 1 82 ? -16.369 -4.094 23.518 1.00 93.19 82 LYS A CA 1
ATOM 613 C C . LYS A 1 82 ? -17.036 -5.075 24.487 1.00 93.19 82 LYS A C 1
ATOM 615 O O . LYS A 1 82 ? -17.743 -4.631 25.383 1.00 93.19 82 LYS A O 1
ATOM 620 N N . ARG A 1 83 ? -16.762 -6.379 24.361 1.00 94.56 83 ARG A N 1
ATOM 621 C CA . ARG A 1 83 ? -17.290 -7.399 25.285 1.00 94.56 83 ARG A CA 1
ATOM 622 C C . ARG A 1 83 ? -16.854 -7.147 26.728 1.00 94.56 83 ARG A C 1
ATOM 624 O O . ARG A 1 83 ? -17.657 -7.298 27.639 1.00 94.56 83 ARG A O 1
ATOM 631 N N . HIS A 1 84 ? -15.602 -6.743 26.942 1.00 91.50 84 HIS A N 1
ATOM 632 C CA . HIS A 1 84 ? -15.110 -6.387 28.273 1.00 91.50 84 HIS A CA 1
ATOM 633 C C . HIS A 1 84 ? -15.809 -5.148 28.843 1.00 91.50 84 HIS A C 1
ATOM 635 O O . HIS A 1 84 ? -16.131 -5.141 30.027 1.00 91.50 84 HIS A O 1
ATOM 641 N N . ALA A 1 85 ? -16.071 -4.129 28.021 1.00 90.69 85 ALA A N 1
ATOM 642 C CA . ALA A 1 85 ? -16.799 -2.935 28.446 1.00 90.69 85 ALA A CA 1
ATOM 643 C C . ALA A 1 85 ? -18.259 -3.250 28.814 1.00 90.69 85 ALA A C 1
ATOM 645 O O . ALA A 1 85 ? -18.731 -2.803 29.854 1.00 90.69 85 ALA A O 1
ATOM 646 N N . GLU A 1 86 ? -18.943 -4.063 28.005 1.00 92.31 86 GLU A N 1
ATOM 647 C CA . GLU A 1 86 ? -20.314 -4.522 28.275 1.00 92.31 86 GLU A CA 1
ATOM 648 C C . GLU A 1 86 ? -20.390 -5.365 29.552 1.00 92.31 86 GLU A C 1
ATOM 650 O O . GLU A 1 86 ? -21.265 -5.148 30.388 1.00 92.31 86 GLU A O 1
ATOM 655 N N . ALA A 1 87 ? -19.443 -6.290 29.738 1.00 90.38 87 ALA A N 1
ATOM 656 C CA . ALA A 1 87 ? -19.351 -7.065 30.967 1.00 90.38 87 ALA A CA 1
ATOM 657 C C . ALA A 1 87 ? -19.124 -6.149 32.176 1.00 90.38 87 ALA A C 1
ATOM 659 O O . ALA A 1 87 ? -19.788 -6.310 33.192 1.00 90.38 87 ALA A O 1
ATOM 660 N N . PHE A 1 88 ? -18.225 -5.165 32.072 1.00 86.38 88 PHE A N 1
ATOM 661 C CA . PHE A 1 88 ? -17.959 -4.227 33.161 1.00 86.38 88 PHE A CA 1
ATOM 662 C C . PHE A 1 88 ? -19.202 -3.415 33.543 1.00 86.38 88 PHE A C 1
ATOM 664 O O . PHE A 1 88 ? -19.489 -3.295 34.730 1.00 86.38 88 PHE A O 1
ATOM 671 N N . ASP A 1 89 ? -19.968 -2.925 32.565 1.00 84.94 89 ASP A N 1
ATOM 672 C CA . ASP A 1 89 ? -21.213 -2.188 32.814 1.00 84.94 89 ASP A CA 1
ATOM 673 C C . ASP A 1 89 ? -22.264 -3.054 33.532 1.00 84.94 89 ASP A C 1
ATOM 675 O O . ASP A 1 89 ? -22.925 -2.587 34.455 1.00 84.94 89 ASP A O 1
ATOM 679 N N . GLN A 1 90 ? -22.338 -4.351 33.209 1.00 82.75 90 GLN A N 1
ATOM 680 C CA . GLN A 1 90 ? -23.194 -5.309 33.919 1.00 82.75 90 GLN A CA 1
ATOM 681 C C . GLN A 1 90 ? -22.807 -5.487 35.401 1.00 82.75 90 GLN A C 1
ATOM 683 O O . GLN A 1 90 ? -23.665 -5.802 36.229 1.00 82.75 90 GLN A O 1
ATOM 688 N N . PHE A 1 91 ? -21.530 -5.298 35.749 1.00 75.75 91 PHE A N 1
ATOM 689 C CA . PHE A 1 91 ? -21.044 -5.379 37.132 1.00 75.75 91 PHE A CA 1
ATOM 690 C C . PHE A 1 91 ? -21.128 -4.047 37.889 1.00 75.75 91 PHE A C 1
ATOM 692 O O . PHE A 1 91 ? -20.977 -4.039 39.114 1.00 75.75 91 PHE A O 1
ATOM 699 N N . LEU A 1 92 ? -21.374 -2.925 37.207 1.00 74.31 92 LEU A N 1
ATOM 700 C CA . LEU A 1 92 ? -21.602 -1.650 37.875 1.00 74.31 92 LEU A CA 1
ATOM 701 C C . LEU A 1 92 ? -23.037 -1.617 38.428 1.00 74.31 92 LEU A C 1
ATOM 703 O O . LEU A 1 92 ? -23.988 -1.864 37.688 1.00 74.31 92 LEU A O 1
ATOM 707 N N . PRO A 1 93 ? -23.245 -1.288 39.719 1.00 66.12 93 PRO A N 1
ATOM 708 C CA . PRO A 1 93 ? -24.588 -1.125 40.257 1.00 66.12 93 PRO A CA 1
ATOM 709 C C . PRO A 1 93 ? -25.286 -0.002 39.487 1.00 66.12 93 PRO A C 1
ATOM 711 O O . PRO A 1 93 ? -24.923 1.169 39.621 1.00 66.12 93 PRO A O 1
ATOM 714 N N . HIS A 1 94 ? -26.272 -0.349 38.658 1.00 60.47 94 HIS A N 1
ATOM 715 C CA . HIS A 1 94 ? -27.070 0.627 37.932 1.00 60.47 94 HIS A CA 1
ATOM 716 C C . HIS A 1 94 ? -27.668 1.638 38.923 1.00 60.47 94 HIS A C 1
ATOM 718 O O . HIS A 1 94 ? -28.624 1.342 39.642 1.00 60.47 94 HIS A O 1
ATOM 724 N N . ARG A 1 95 ? -27.154 2.875 38.927 1.00 56.19 95 ARG A N 1
ATOM 725 C CA . ARG A 1 95 ? -27.793 4.040 39.562 1.00 56.19 95 ARG A CA 1
ATOM 726 C C . ARG A 1 95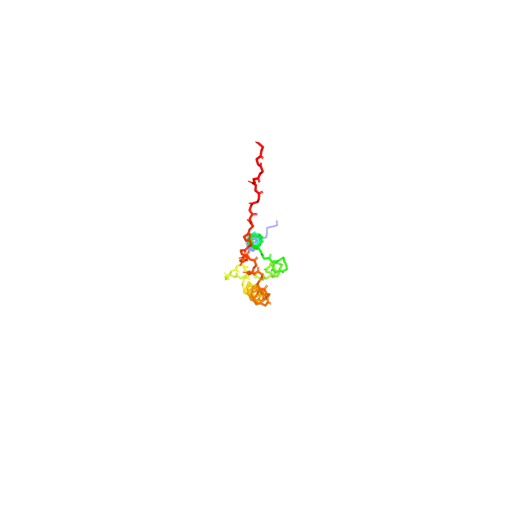 ? -29.003 4.479 38.729 1.00 56.19 95 ARG A C 1
ATOM 728 O O . ARG A 1 95 ? -29.106 5.624 38.309 1.00 56.19 95 ARG A O 1
ATOM 735 N N . ALA A 1 96 ? -29.904 3.546 38.457 1.00 53.78 96 ALA A N 1
ATOM 736 C CA . ALA A 1 96 ? -31.101 3.753 37.658 1.00 53.78 96 ALA A CA 1
ATOM 737 C C . ALA A 1 96 ? -32.375 3.535 38.483 1.00 53.78 96 ALA A C 1
ATOM 739 O O . ALA A 1 96 ? -33.414 3.278 37.905 1.00 53.78 96 ALA A O 1
ATOM 740 N N . GLN A 1 97 ? -32.323 3.635 39.817 1.00 54.00 97 GLN A N 1
ATOM 741 C CA . GLN A 1 97 ? -33.518 3.701 40.670 1.00 54.00 97 GLN A CA 1
ATOM 742 C C . GLN A 1 97 ? -33.282 4.628 41.872 1.00 54.00 97 GLN A C 1
ATOM 744 O O . GLN A 1 97 ? -33.119 4.194 43.004 1.00 54.00 97 GLN A O 1
ATOM 749 N N . ALA A 1 98 ? -33.234 5.936 41.613 1.00 48.00 98 ALA A N 1
ATOM 750 C CA . ALA A 1 98 ? -33.440 6.966 42.640 1.00 48.00 98 ALA A CA 1
ATOM 751 C C . ALA A 1 98 ? -34.219 8.179 42.089 1.00 48.00 98 ALA A C 1
ATOM 753 O O . ALA A 1 98 ? -34.098 9.290 42.592 1.00 48.00 98 ALA A O 1
ATOM 754 N N . SER A 1 99 ? -35.019 7.979 41.038 1.00 51.31 99 SER A N 1
ATOM 755 C CA . SER A 1 99 ? -36.083 8.904 40.631 1.00 51.31 99 SER A CA 1
ATOM 756 C C . SER A 1 99 ? -37.396 8.152 40.747 1.00 51.31 99 SER A C 1
ATOM 758 O O . SER A 1 99 ? -37.841 7.495 39.815 1.00 51.31 99 SER A O 1
ATOM 760 N N . GLY A 1 100 ? -37.944 8.152 41.955 1.00 47.56 100 GLY A N 1
ATOM 761 C CA . GLY A 1 100 ? -39.156 7.407 42.271 1.00 47.56 100 GLY A CA 1
ATOM 762 C C . GLY A 1 100 ? -39.499 7.394 43.754 1.00 47.56 100 GLY A C 1
ATOM 763 O O . GLY A 1 100 ? -40.140 6.461 44.214 1.00 47.56 100 GLY A O 1
ATOM 764 N N . LEU A 1 101 ? -39.068 8.394 44.524 1.00 45.06 101 LEU A N 1
ATOM 765 C CA . LEU A 1 101 ? -39.710 8.692 45.797 1.00 45.06 101 LEU A CA 1
ATOM 766 C C . LEU A 1 101 ? -40.437 10.015 45.611 1.00 45.06 101 LEU A C 1
ATOM 768 O O . LEU A 1 101 ? -39.826 11.081 45.605 1.00 45.06 101 LEU A O 1
ATOM 772 N N . SER A 1 102 ? -41.748 9.902 45.401 1.00 52.22 102 SER A N 1
ATOM 773 C CA . SER A 1 102 ? -42.719 10.963 45.634 1.00 52.22 102 SER A CA 1
ATOM 774 C C . SER A 1 102 ? -42.444 11.611 46.988 1.00 52.22 102 SER A C 1
ATOM 776 O O . SER A 1 102 ? -42.895 11.126 48.022 1.00 52.22 102 SER A O 1
ATOM 778 N N . ALA A 1 103 ? -41.708 12.716 46.993 1.00 51.06 103 ALA A N 1
ATOM 779 C CA . ALA A 1 103 ? -41.736 13.665 48.088 1.00 51.06 103 ALA A CA 1
ATOM 780 C C . ALA A 1 103 ? -42.786 14.712 47.718 1.00 51.06 103 ALA A C 1
ATOM 782 O O . ALA A 1 103 ? -42.505 15.712 47.062 1.00 51.06 103 ALA A O 1
ATOM 783 N N . THR A 1 104 ? -44.032 14.417 48.083 1.00 52.28 104 THR A N 1
ATOM 784 C CA . THR A 1 104 ? -45.146 15.361 48.102 1.00 52.28 104 THR A CA 1
ATOM 785 C C . THR A 1 104 ? -44.722 16.578 48.922 1.00 52.28 104 THR A C 1
ATOM 787 O O . THR A 1 104 ? -44.751 16.538 50.148 1.00 52.28 104 THR A O 1
ATOM 790 N N . GLN A 1 105 ? -44.282 17.649 48.264 1.00 51.88 105 GLN A N 1
ATOM 791 C CA . GLN A 1 105 ? -44.010 18.922 48.921 1.00 51.88 105 GLN A CA 1
ATOM 792 C C . GLN A 1 105 ? -45.326 19.712 49.000 1.00 51.88 105 GLN A C 1
ATOM 794 O O . GLN A 1 105 ? -45.843 20.118 47.955 1.00 51.88 105 GLN A O 1
ATOM 799 N N . PRO A 1 106 ? -45.901 19.952 50.195 1.00 44.91 106 PRO A N 1
ATOM 800 C CA . PRO A 1 106 ? -47.047 20.834 50.329 1.00 44.91 106 PRO A CA 1
ATOM 801 C C . PRO A 1 106 ? -46.559 22.274 50.190 1.00 44.91 106 PRO A C 1
ATOM 803 O O . PRO A 1 106 ? -45.609 22.695 50.849 1.00 44.91 106 PRO A O 1
ATOM 806 N N . ARG A 1 107 ? -47.219 23.029 49.319 1.00 49.06 107 ARG A N 1
ATOM 807 C CA . ARG A 1 107 ? -47.048 24.472 49.142 1.00 49.06 107 ARG A CA 1
ATOM 808 C C . ARG A 1 107 ? -47.692 25.212 50.325 1.00 49.06 107 ARG A C 1
ATOM 810 O O . ARG A 1 107 ? -48.907 25.095 50.472 1.00 49.06 107 ARG A O 1
ATOM 817 N N . PRO A 1 108 ? -46.965 26.017 51.121 1.00 43.25 108 PRO A N 1
ATOM 818 C CA . PRO A 1 108 ? -47.588 26.956 52.038 1.00 43.25 108 PRO A CA 1
ATOM 819 C C . PRO A 1 108 ? -47.600 28.343 51.389 1.00 43.25 108 PRO A C 1
ATOM 821 O O . PRO A 1 108 ? -46.566 28.984 51.222 1.00 43.25 108 PRO A O 1
ATOM 824 N N . SER A 1 109 ? -48.780 28.816 51.003 1.00 51.12 109 SER A N 1
ATOM 825 C CA . SER A 1 109 ? -48.969 30.225 50.660 1.00 51.12 109 SER A CA 1
ATOM 826 C C . SER A 1 109 ? -50.404 30.639 50.933 1.00 51.12 109 SER A C 1
ATOM 828 O O . SER A 1 109 ? -51.185 30.655 49.991 1.00 51.12 109 SER A O 1
ATOM 830 N N . GLN A 1 110 ? -50.728 30.972 52.188 1.00 55.84 110 GLN A N 1
ATOM 831 C CA . GLN A 1 110 ? -51.795 31.922 52.532 1.00 55.84 110 GLN A CA 1
ATOM 832 C C . GLN A 1 110 ? -51.509 32.579 53.895 1.00 55.84 110 GLN A C 1
ATOM 834 O O . GLN A 1 110 ? -51.479 31.903 54.918 1.00 55.84 110 GLN A O 1
ATOM 839 N N . VAL A 1 111 ? -51.348 33.904 53.891 1.00 44.22 111 VAL A N 1
ATOM 840 C CA . VAL A 1 111 ? -51.656 34.791 55.024 1.00 44.22 111 VAL A CA 1
ATOM 841 C C . VAL A 1 111 ? -52.412 35.981 54.420 1.00 44.22 111 VAL A C 1
ATOM 843 O O . VAL A 1 111 ? -51.853 36.614 53.522 1.00 44.22 111 VAL A O 1
ATOM 846 N N . PRO A 1 112 ? -53.664 36.263 54.819 1.00 52.94 112 PRO A N 1
ATOM 847 C CA . PRO A 1 112 ? -54.379 37.452 54.373 1.00 52.94 112 PRO A CA 1
ATOM 848 C C . PRO A 1 112 ? -54.198 38.617 55.362 1.00 52.94 112 PRO A C 1
ATOM 850 O O . PRO A 1 112 ? -54.210 38.413 56.577 1.00 52.94 112 PRO A O 1
ATOM 853 N N . LEU A 1 113 ? -54.075 39.828 54.812 1.00 50.88 113 LEU A N 1
ATOM 854 C CA . LEU A 1 113 ? -54.512 41.089 55.419 1.00 50.88 113 LEU A CA 1
ATOM 855 C C . LEU A 1 113 ? -55.623 41.656 54.535 1.00 50.88 113 LEU A C 1
ATOM 857 O O . LEU A 1 113 ? -55.468 41.549 53.295 1.00 50.88 113 LEU A O 1
#